Protein AF-A0A9C9GLG2-F1 (afdb_monomer_lite)

pLDDT: mean 75.01, std 13.33, range [50.5, 94.31]

Structure (mmCIF, N/CA/C/O backbone):
data_AF-A0A9C9GLG2-F1
#
_entry.id   AF-A0A9C9GLG2-F1
#
loop_
_atom_site.group_PDB
_atom_site.id
_atom_site.type_symbol
_atom_site.label_atom_id
_atom_site.label_alt_id
_atom_site.label_comp_id
_atom_site.label_asym_id
_atom_site.label_entity_id
_atom_site.label_seq_id
_atom_site.pdbx_PDB_ins_code
_atom_site.Cartn_x
_atom_site.Cartn_y
_atom_site.Cartn_z
_atom_site.occupancy
_atom_site.B_iso_or_equiv
_atom_site.auth_seq_id
_atom_site.auth_comp_id
_atom_site.auth_asym_id
_atom_site.auth_atom_id
_atom_site.pdbx_PDB_model_num
ATOM 1 N N . MET A 1 1 ? 9.182 4.010 22.072 1.00 54.50 1 MET A N 1
ATOM 2 C CA . MET A 1 1 ? 8.214 4.607 21.124 1.00 54.50 1 MET A CA 1
ATOM 3 C C . MET A 1 1 ? 8.854 5.642 20.187 1.00 54.50 1 MET A C 1
ATOM 5 O O . MET A 1 1 ? 8.564 5.597 19.006 1.00 54.50 1 MET A O 1
ATOM 9 N N . ILE A 1 2 ? 9.783 6.490 20.656 1.00 59.72 2 ILE A N 1
ATOM 10 C CA . ILE A 1 2 ? 10.421 7.573 19.864 1.00 59.72 2 ILE A CA 1
ATOM 11 C C . ILE A 1 2 ? 11.348 7.083 18.726 1.00 59.72 2 ILE A C 1
ATOM 13 O O . ILE A 1 2 ? 11.432 7.718 17.680 1.00 59.72 2 ILE A O 1
ATOM 17 N N . LYS A 1 3 ? 12.017 5.929 18.883 1.00 64.25 3 LYS A N 1
ATOM 18 C CA . LYS A 1 3 ? 12.977 5.418 17.881 1.00 64.25 3 LYS A CA 1
ATOM 19 C C . LYS A 1 3 ? 12.334 5.060 16.532 1.00 64.25 3 LYS A C 1
ATOM 21 O O . LYS A 1 3 ? 12.965 5.240 15.498 1.00 64.25 3 LYS A O 1
ATOM 26 N N . ASN A 1 4 ? 11.077 4.614 16.526 1.00 53.94 4 ASN A N 1
ATOM 27 C CA . ASN A 1 4 ? 10.396 4.219 15.290 1.00 53.94 4 ASN A CA 1
ATOM 28 C C . ASN A 1 4 ? 9.935 5.439 14.484 1.00 53.94 4 ASN A C 1
ATOM 30 O O . ASN A 1 4 ? 9.955 5.398 13.261 1.00 53.94 4 ASN A O 1
ATOM 34 N N . THR A 1 5 ? 9.582 6.538 15.154 1.00 69.69 5 THR A N 1
ATOM 35 C CA . THR A 1 5 ? 9.159 7.782 14.499 1.00 69.69 5 THR A CA 1
ATOM 36 C C . THR A 1 5 ? 10.308 8.437 13.736 1.00 69.69 5 THR A C 1
ATOM 38 O O . THR A 1 5 ? 10.112 8.937 12.633 1.00 69.69 5 THR A O 1
ATOM 41 N N . LEU A 1 6 ? 11.522 8.381 14.292 1.00 75.44 6 LEU A N 1
ATOM 42 C CA . LEU A 1 6 ? 12.719 8.953 13.673 1.00 75.44 6 LEU A CA 1
ATOM 43 C C . LEU A 1 6 ? 13.100 8.237 12.369 1.00 75.44 6 LEU A C 1
ATOM 45 O O . LEU A 1 6 ? 13.449 8.888 11.388 1.00 75.44 6 LEU A O 1
ATOM 49 N N . ILE A 1 7 ? 12.969 6.908 12.339 1.00 80.25 7 ILE A N 1
ATOM 50 C CA . ILE A 1 7 ? 13.242 6.101 11.142 1.00 80.25 7 ILE A CA 1
ATOM 51 C C . ILE A 1 7 ? 12.226 6.423 10.041 1.00 80.25 7 ILE A C 1
ATOM 53 O O . ILE A 1 7 ? 12.614 6.631 8.894 1.00 80.25 7 ILE A O 1
ATOM 57 N N . THR A 1 8 ? 10.940 6.542 10.382 1.00 72.56 8 THR A N 1
ATOM 58 C CA . THR A 1 8 ? 9.896 6.883 9.404 1.00 72.56 8 THR A CA 1
ATOM 59 C C . THR A 1 8 ? 10.119 8.263 8.780 1.00 72.56 8 THR A C 1
ATOM 61 O O . THR A 1 8 ? 9.983 8.414 7.568 1.00 72.56 8 THR A O 1
ATOM 64 N N . ILE A 1 9 ? 10.512 9.260 9.580 1.00 80.38 9 ILE A N 1
ATOM 65 C CA . ILE A 1 9 ? 10.804 10.615 9.084 1.00 80.38 9 ILE A CA 1
ATOM 66 C C . ILE A 1 9 ? 12.039 10.607 8.174 1.00 80.38 9 ILE A C 1
ATOM 68 O O . ILE A 1 9 ? 12.016 11.235 7.117 1.00 80.38 9 ILE A O 1
ATOM 72 N N . ALA A 1 10 ? 13.087 9.861 8.536 1.00 83.62 10 ALA A N 1
ATOM 73 C CA . ALA A 1 10 ? 14.294 9.746 7.719 1.00 83.62 10 ALA A CA 1
ATOM 74 C C . ALA A 1 10 ? 14.011 9.100 6.352 1.00 83.62 10 ALA A C 1
ATOM 76 O O . ALA A 1 10 ? 14.486 9.590 5.328 1.00 83.62 10 ALA A O 1
ATOM 77 N N . VAL A 1 11 ? 13.185 8.048 6.316 1.00 83.50 11 VAL A N 1
ATOM 78 C CA . VAL A 1 11 ? 12.773 7.395 5.062 1.00 83.50 11 VAL A CA 1
ATOM 79 C C . VAL A 1 11 ? 11.916 8.332 4.208 1.00 83.50 11 VAL A C 1
ATOM 81 O O . VAL A 1 11 ? 12.136 8.426 3.001 1.00 83.50 11 VAL A O 1
ATOM 84 N N . ALA A 1 12 ? 10.990 9.077 4.820 1.00 81.75 12 ALA A N 1
ATOM 85 C CA . ALA A 1 12 ? 10.178 10.060 4.105 1.00 81.75 12 ALA A CA 1
ATOM 86 C C . ALA A 1 12 ? 11.041 11.167 3.474 1.00 81.75 12 ALA A C 1
ATOM 88 O O . ALA A 1 12 ? 10.848 11.494 2.305 1.00 81.75 12 ALA A O 1
ATOM 89 N N . PHE A 1 13 ? 12.034 11.691 4.203 1.00 87.88 13 PHE A N 1
ATOM 90 C CA . PHE A 1 13 ? 12.973 12.690 3.679 1.00 87.88 13 PHE A CA 1
ATOM 91 C C . PHE A 1 13 ? 13.851 12.144 2.548 1.00 87.88 13 PHE A C 1
ATOM 93 O O . PHE A 1 13 ? 14.055 12.838 1.552 1.00 87.88 13 PHE A O 1
ATOM 100 N N . ALA A 1 14 ? 14.335 10.904 2.666 1.00 84.31 14 ALA A N 1
ATOM 101 C CA . ALA A 1 14 ? 15.125 10.264 1.615 1.00 84.31 14 ALA A CA 1
ATOM 102 C C . ALA A 1 14 ? 14.316 10.097 0.318 1.00 84.31 14 ALA A C 1
ATOM 104 O O . ALA A 1 14 ? 14.819 10.393 -0.766 1.00 84.31 14 ALA A O 1
ATOM 105 N N . LEU A 1 15 ? 13.043 9.700 0.425 1.00 79.12 15 LEU A N 1
ATOM 106 C CA . LEU A 1 15 ? 12.142 9.588 -0.724 1.00 79.12 15 LEU A CA 1
ATOM 107 C C . LEU A 1 15 ? 11.835 10.954 -1.352 1.00 79.12 15 LEU A C 1
ATOM 109 O O . LEU A 1 15 ? 11.834 11.073 -2.576 1.00 79.12 15 LEU A O 1
ATOM 113 N N . LEU A 1 16 ? 11.639 11.994 -0.537 1.00 77.94 16 LEU A N 1
ATOM 114 C CA . LEU A 1 16 ? 11.381 13.355 -1.019 1.00 77.94 16 LEU A CA 1
ATOM 115 C C . LEU A 1 16 ? 12.594 13.941 -1.759 1.00 77.94 16 LEU A C 1
ATOM 117 O O . LEU A 1 16 ? 12.447 14.535 -2.828 1.00 77.94 16 LEU A O 1
ATOM 121 N N . ALA A 1 17 ? 13.799 13.721 -1.227 1.00 78.19 17 ALA A N 1
ATOM 122 C CA . ALA A 1 17 ? 15.045 14.134 -1.868 1.00 78.19 17 ALA A CA 1
ATOM 123 C C . ALA A 1 17 ? 15.271 13.395 -3.197 1.00 78.19 17 ALA A C 1
ATOM 125 O O . ALA A 1 17 ? 15.658 14.014 -4.190 1.00 78.19 17 ALA A O 1
ATOM 126 N N . PHE A 1 18 ? 14.968 12.095 -3.241 1.00 78.50 18 PHE A N 1
ATOM 127 C CA . PHE A 1 18 ? 15.064 11.299 -4.462 1.00 78.50 18 PHE A CA 1
ATOM 128 C C . PHE A 1 18 ? 14.079 11.781 -5.542 1.00 78.50 18 PHE A C 1
ATOM 130 O O . PHE A 1 18 ? 14.457 11.934 -6.704 1.00 78.50 18 PHE A O 1
ATOM 137 N N . PHE A 1 19 ? 12.841 12.115 -5.159 1.00 72.31 19 PHE A N 1
ATOM 138 C CA . PHE A 1 19 ? 11.825 12.632 -6.085 1.00 72.31 19 PHE A CA 1
ATOM 139 C C . PHE A 1 19 ? 12.194 14.013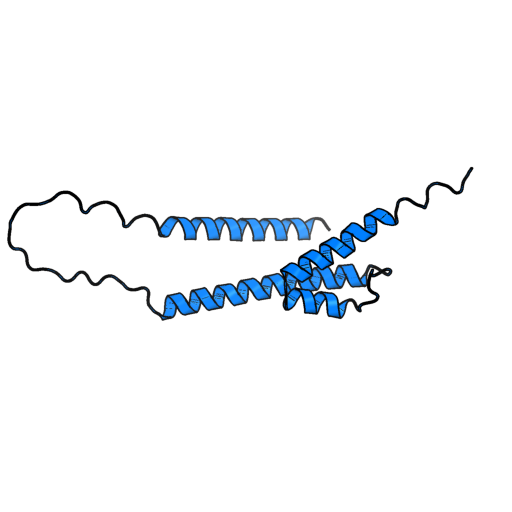 -6.659 1.00 72.31 19 PHE A C 1
ATOM 141 O O . PHE A 1 19 ? 11.961 14.286 -7.838 1.00 72.31 19 PHE A O 1
ATOM 148 N N . SER A 1 20 ? 12.838 14.866 -5.853 1.00 70.75 20 SER A N 1
ATOM 149 C CA . SER A 1 20 ? 13.322 16.187 -6.284 1.00 70.75 20 SER A CA 1
ATOM 150 C C . SER A 1 20 ? 14.402 16.099 -7.376 1.00 70.75 20 SER A C 1
ATOM 152 O O . SER A 1 20 ? 14.375 16.858 -8.350 1.00 70.75 20 SER A O 1
ATOM 154 N N . GLN A 1 21 ? 15.310 15.119 -7.283 1.00 73.50 21 GLN A N 1
ATOM 155 C CA . GLN A 1 21 ? 16.335 14.906 -8.315 1.00 73.50 21 GLN A CA 1
ATOM 156 C C . GLN A 1 21 ? 15.766 14.363 -9.631 1.00 73.50 21 GLN A C 1
ATOM 158 O O . GLN A 1 21 ? 16.339 14.603 -10.694 1.00 73.50 21 GLN A O 1
ATOM 163 N N . PHE A 1 22 ? 14.640 13.649 -9.583 1.00 65.31 22 PHE A N 1
ATOM 164 C CA . PHE A 1 22 ? 14.005 13.117 -10.788 1.00 65.31 22 PHE A CA 1
ATOM 165 C C . PHE A 1 22 ? 13.237 14.198 -11.567 1.00 65.31 22 PHE A C 1
ATOM 167 O O . PHE A 1 22 ? 13.274 14.219 -12.795 1.00 65.31 22 PHE A O 1
ATOM 174 N N . SER A 1 23 ? 12.602 15.146 -10.866 1.00 57.34 23 SER A N 1
ATOM 175 C CA . SER A 1 23 ? 11.796 16.210 -11.492 1.00 57.34 23 SER A CA 1
ATOM 176 C C . SER A 1 23 ? 12.634 17.228 -12.284 1.00 57.34 23 SER A C 1
ATOM 178 O O . SER A 1 23 ? 12.189 17.775 -13.291 1.00 57.34 23 SER A O 1
ATOM 180 N N . THR A 1 24 ? 13.887 17.455 -11.880 1.00 54.88 24 THR A N 1
ATOM 181 C CA . THR A 1 24 ? 14.765 18.460 -12.504 1.00 54.88 24 THR A CA 1
ATOM 182 C C . THR A 1 24 ? 15.416 18.009 -13.813 1.00 54.88 24 THR A C 1
ATOM 184 O O . THR A 1 24 ? 15.932 18.850 -14.544 1.00 54.88 24 THR A O 1
ATOM 187 N N . ARG A 1 25 ? 15.362 16.719 -14.177 1.00 55.38 25 ARG A N 1
ATOM 188 C CA . ARG A 1 25 ? 16.000 16.228 -15.415 1.00 55.38 25 ARG A CA 1
ATOM 189 C C . ARG A 1 25 ? 15.182 16.415 -16.699 1.00 55.38 25 ARG A C 1
ATOM 191 O O . ARG A 1 25 ? 15.732 16.194 -17.770 1.00 55.38 25 ARG A O 1
ATOM 198 N N . ASN A 1 26 ? 13.927 16.869 -16.630 1.00 52.81 26 ASN A N 1
ATOM 199 C CA . ASN A 1 26 ? 13.045 16.918 -17.809 1.00 52.81 26 ASN A CA 1
ATOM 200 C C . ASN A 1 26 ? 12.841 18.312 -18.437 1.00 52.81 26 ASN A C 1
ATOM 202 O O . ASN A 1 26 ? 12.080 18.426 -19.393 1.00 52.81 26 ASN A O 1
ATOM 206 N N . VAL A 1 27 ? 13.503 19.375 -17.957 1.00 54.09 27 VAL A N 1
ATOM 207 C CA . VAL A 1 27 ? 13.222 20.764 -18.398 1.00 54.09 27 VAL A CA 1
ATOM 208 C C . VAL A 1 27 ? 14.454 21.447 -19.009 1.00 54.09 27 VAL A C 1
ATOM 210 O O . VAL A 1 27 ? 14.800 22.560 -18.632 1.00 54.09 27 VAL A O 1
ATOM 213 N N . SER A 1 28 ? 15.146 20.792 -19.949 1.00 52.88 28 SER A N 1
ATOM 214 C CA . SER A 1 28 ? 16.308 21.413 -20.618 1.00 52.88 28 SER A CA 1
ATOM 215 C C . SER A 1 28 ? 16.360 21.317 -22.147 1.00 52.88 28 SER A C 1
ATOM 217 O O . SER A 1 28 ? 17.344 21.767 -22.723 1.00 52.88 28 SER A O 1
ATOM 219 N N . SER A 1 29 ? 15.324 20.826 -22.838 1.00 56.31 29 SER A N 1
ATOM 220 C CA . SER A 1 29 ? 15.392 20.607 -24.302 1.00 56.31 29 SER A CA 1
ATOM 221 C C . SER A 1 29 ? 14.426 21.443 -25.149 1.00 56.31 29 SER A C 1
ATOM 223 O O . SER A 1 29 ? 14.048 21.019 -26.237 1.00 56.31 29 SER A O 1
ATOM 225 N N . THR A 1 30 ? 14.044 22.645 -24.707 1.00 55.00 30 THR A N 1
ATOM 226 C CA . THR A 1 30 ? 13.127 23.507 -25.485 1.00 55.00 30 THR A CA 1
ATOM 227 C C . THR A 1 30 ? 13.503 24.987 -25.443 1.00 55.00 30 THR A C 1
ATOM 229 O O . THR A 1 30 ? 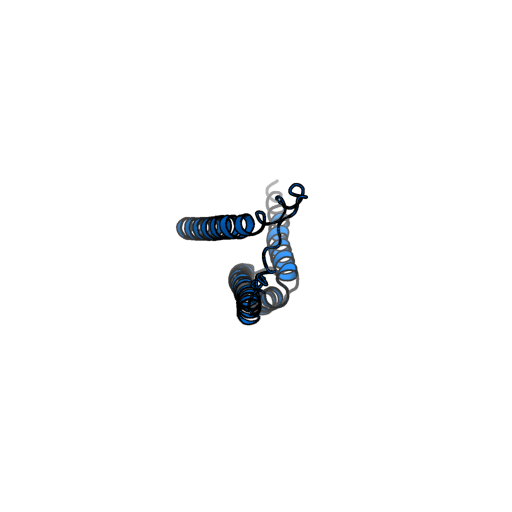12.691 25.838 -25.110 1.00 55.00 30 THR A O 1
ATOM 232 N N . ASN A 1 31 ? 14.750 25.322 -25.772 1.00 54.44 31 ASN A N 1
ATOM 233 C CA . ASN A 1 31 ? 15.095 26.680 -26.205 1.00 54.44 31 ASN A CA 1
ATOM 234 C C . ASN A 1 31 ? 16.478 26.668 -26.849 1.00 54.44 31 ASN A C 1
ATOM 236 O O . ASN A 1 31 ? 17.455 26.694 -26.118 1.00 54.44 31 ASN A O 1
ATOM 240 N N . ASN A 1 32 ? 16.552 26.533 -28.180 1.00 57.00 32 ASN A N 1
ATOM 241 C CA . ASN A 1 32 ? 17.653 27.016 -29.041 1.00 57.00 32 ASN A CA 1
ATOM 242 C C . ASN A 1 32 ? 17.398 26.670 -30.528 1.00 57.00 32 ASN A C 1
ATOM 244 O O . ASN A 1 32 ? 18.268 26.141 -31.211 1.00 57.00 32 ASN A O 1
ATOM 248 N N . GLN A 1 33 ? 16.200 26.949 -31.057 1.00 55.19 33 GLN A N 1
ATOM 249 C CA . GLN A 1 33 ? 15.922 26.788 -32.498 1.00 55.19 33 GLN A CA 1
ATOM 250 C C . GLN A 1 33 ? 15.195 27.989 -33.121 1.00 55.19 33 GLN A C 1
ATOM 252 O O . GLN A 1 33 ? 14.366 27.841 -34.010 1.00 55.19 33 GLN A O 1
ATOM 257 N N . ILE A 1 34 ? 15.531 29.207 -32.690 1.00 59.12 34 ILE A N 1
ATOM 258 C CA . ILE A 1 34 ? 15.156 30.423 -33.427 1.00 59.12 34 ILE A CA 1
ATOM 259 C C . ILE A 1 34 ? 16.365 31.353 -33.474 1.00 59.12 34 ILE A C 1
ATOM 261 O O . ILE A 1 34 ? 16.474 32.289 -32.691 1.00 59.12 34 ILE A O 1
ATOM 265 N N . SER A 1 35 ? 17.314 31.026 -34.349 1.00 56.72 35 SER A N 1
ATOM 266 C CA . SER A 1 35 ? 18.180 31.963 -35.083 1.00 56.72 35 SER A CA 1
ATOM 267 C C . SER A 1 35 ? 19.350 31.175 -35.650 1.00 56.72 35 SER A C 1
ATOM 269 O O . SER A 1 35 ? 20.333 31.008 -34.945 1.00 56.72 35 SER A O 1
ATOM 271 N N . GLN A 1 36 ? 19.228 30.675 -36.881 1.00 50.50 36 GLN A N 1
ATOM 272 C CA . GLN A 1 36 ? 20.286 30.671 -37.904 1.00 50.50 36 GLN A CA 1
ATOM 273 C C . GLN A 1 36 ? 19.641 30.279 -39.241 1.00 50.50 36 GLN A C 1
ATOM 275 O O . GLN A 1 36 ? 19.702 29.143 -39.699 1.00 50.50 36 GLN A O 1
ATOM 280 N N . GLU A 1 37 ? 18.988 31.259 -39.857 1.00 64.62 37 GLU A N 1
ATOM 281 C CA . GLU A 1 37 ? 18.828 31.308 -41.305 1.00 64.62 37 GLU A CA 1
ATOM 282 C C . GLU A 1 37 ? 20.120 31.915 -41.866 1.00 64.62 37 GLU A C 1
ATOM 284 O O . GLU A 1 37 ? 20.334 33.120 -41.753 1.00 64.62 37 GLU A O 1
ATOM 289 N N . ASN A 1 38 ? 21.034 31.077 -42.368 1.00 58.84 38 ASN A N 1
ATOM 290 C CA . ASN A 1 38 ? 21.676 31.314 -43.665 1.00 58.84 38 ASN A CA 1
ATOM 291 C C . ASN A 1 38 ? 22.596 30.163 -44.098 1.00 58.84 38 ASN A C 1
ATOM 293 O O . ASN A 1 38 ? 23.627 29.885 -43.494 1.00 58.84 38 ASN A O 1
ATOM 297 N N . THR A 1 39 ? 22.168 29.530 -45.193 1.00 65.31 39 THR A N 1
ATOM 298 C CA . THR A 1 39 ? 22.954 28.964 -46.298 1.00 65.31 39 THR A CA 1
ATOM 299 C C . THR A 1 39 ? 24.375 28.486 -45.991 1.00 65.31 39 THR A C 1
ATOM 301 O O . THR A 1 39 ? 25.322 29.263 -46.049 1.00 65.31 39 THR A O 1
ATOM 304 N N . ASN A 1 40 ? 24.537 27.173 -45.817 1.00 58.12 40 ASN A N 1
ATOM 305 C CA . ASN A 1 40 ? 25.443 26.385 -46.657 1.00 58.12 40 ASN A CA 1
ATOM 306 C C . ASN A 1 40 ? 25.133 24.893 -46.512 1.00 58.12 40 ASN A C 1
ATOM 308 O O . ASN A 1 40 ? 24.952 24.375 -45.412 1.00 58.12 40 ASN A O 1
ATOM 312 N N . ALA A 1 41 ? 25.031 24.225 -47.661 1.00 62.09 41 ALA A N 1
ATOM 313 C CA . ALA A 1 41 ? 24.642 22.834 -47.814 1.00 62.09 41 ALA A CA 1
ATOM 314 C C . ALA A 1 41 ? 25.519 21.904 -46.962 1.00 62.09 41 ALA A C 1
ATOM 316 O O . ALA A 1 41 ? 26.644 21.579 -47.327 1.00 62.09 41 ALA A O 1
ATOM 317 N N . THR A 1 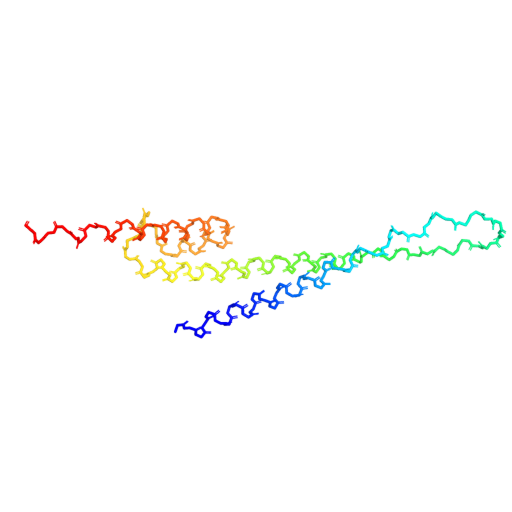42 ? 24.980 21.464 -45.829 1.00 58.91 42 THR A N 1
ATOM 318 C CA . THR A 1 42 ? 25.516 20.352 -45.047 1.00 58.91 42 THR A CA 1
ATOM 319 C C . THR A 1 42 ? 24.401 19.331 -44.916 1.00 58.91 42 THR A C 1
ATOM 321 O O . THR A 1 42 ? 23.293 19.666 -44.497 1.00 58.91 42 THR A O 1
ATOM 324 N N . SER A 1 43 ? 24.686 18.111 -45.372 1.00 63.75 43 SER A N 1
ATOM 325 C CA . SER A 1 43 ? 23.762 16.980 -45.400 1.00 63.75 43 SER A CA 1
ATOM 326 C C . SER A 1 43 ? 22.988 16.835 -44.088 1.00 63.75 43 SER A C 1
ATOM 328 O O . SER A 1 43 ? 23.597 16.943 -43.022 1.00 63.75 43 SER A O 1
ATOM 330 N N . PRO A 1 44 ? 21.680 16.528 -44.145 1.00 64.62 44 PRO A N 1
ATOM 331 C CA . PRO A 1 44 ? 20.877 16.293 -42.958 1.00 64.62 44 PRO A CA 1
ATOM 332 C C . PRO A 1 44 ? 21.376 15.018 -42.273 1.00 64.62 44 PRO A C 1
ATOM 334 O O . PRO A 1 44 ? 21.011 13.904 -42.646 1.00 64.62 44 PRO A O 1
ATOM 337 N N . SER A 1 45 ? 22.241 15.169 -41.272 1.00 66.56 45 SER A N 1
ATOM 338 C CA . SER A 1 45 ? 22.504 14.105 -40.314 1.00 66.56 45 SER A CA 1
ATOM 339 C C . SER A 1 45 ? 21.208 13.894 -39.545 1.00 66.56 45 SER A C 1
ATOM 341 O O . SER A 1 45 ? 20.816 14.734 -38.737 1.00 66.56 45 SER A O 1
ATOM 343 N N . THR A 1 46 ? 20.511 12.805 -39.855 1.00 65.69 46 THR A N 1
ATOM 344 C CA . THR A 1 46 ? 19.327 12.344 -39.134 1.00 65.69 46 THR A CA 1
ATOM 345 C C . THR A 1 46 ? 19.713 12.080 -37.684 1.00 65.69 46 THR A C 1
ATOM 347 O O . THR A 1 46 ? 20.183 10.995 -37.339 1.00 65.69 46 THR A O 1
ATOM 350 N N . GLU A 1 47 ? 19.564 13.104 -36.853 1.00 71.19 47 GLU A N 1
ATOM 351 C CA . GLU A 1 47 ? 19.671 13.028 -35.407 1.00 71.19 47 GLU A CA 1
ATOM 352 C C . GLU A 1 47 ? 18.559 12.090 -34.933 1.00 71.19 47 GLU A C 1
ATOM 354 O O . GLU A 1 47 ? 17.371 12.420 -34.953 1.00 71.19 47 GLU A O 1
ATOM 359 N N . LYS A 1 48 ? 18.939 10.847 -34.620 1.00 69.50 48 LYS A N 1
ATOM 360 C CA . LYS A 1 48 ? 18.032 9.872 -34.024 1.00 69.50 48 LYS A CA 1
ATOM 361 C C . LYS A 1 48 ? 17.641 10.417 -32.660 1.00 69.50 48 LYS A C 1
ATOM 363 O O . LYS A 1 48 ? 18.412 10.343 -31.715 1.00 69.50 48 LYS A O 1
ATOM 368 N N . LYS A 1 49 ? 16.442 10.983 -32.585 1.00 71.69 49 LYS A N 1
ATOM 369 C CA . LYS A 1 49 ? 15.793 11.318 -31.326 1.00 71.69 49 LYS A CA 1
ATOM 370 C C . LYS A 1 49 ? 15.673 10.015 -30.537 1.00 71.69 49 LYS A C 1
ATOM 372 O O . LYS A 1 49 ? 15.004 9.087 -30.994 1.00 71.69 49 LYS A O 1
ATOM 377 N N . ASP A 1 50 ? 16.384 9.929 -29.419 1.00 78.44 50 ASP A N 1
ATOM 378 C CA . ASP A 1 50 ? 16.399 8.755 -28.552 1.00 78.44 50 ASP A CA 1
ATOM 379 C C . ASP A 1 50 ? 15.022 8.603 -27.895 1.00 78.44 50 ASP A C 1
ATOM 381 O O . ASP A 1 50 ? 14.755 9.104 -26.802 1.00 78.44 50 ASP A O 1
ATOM 385 N N . GLU A 1 51 ? 14.107 7.956 -28.616 1.00 80.81 51 GLU A N 1
ATOM 386 C CA . GLU A 1 51 ? 12.815 7.525 -28.098 1.00 80.81 51 GLU A CA 1
ATOM 387 C C . GLU A 1 51 ? 13.068 6.703 -26.824 1.00 80.81 51 GLU A C 1
ATOM 389 O O . GLU A 1 51 ? 13.870 5.757 -26.852 1.00 80.81 51 GLU A O 1
ATOM 394 N N . PRO A 1 52 ? 12.430 7.045 -25.690 1.00 77.00 52 PRO A N 1
ATOM 395 C CA . PRO A 1 52 ? 12.609 6.291 -24.464 1.00 77.00 52 PRO A CA 1
ATOM 396 C C . PRO A 1 52 ? 12.248 4.836 -24.743 1.00 77.00 52 PRO A C 1
ATOM 398 O O . PRO A 1 52 ? 11.133 4.527 -25.164 1.00 77.00 52 PRO A O 1
ATOM 401 N N . SER A 1 53 ? 13.214 3.940 -24.529 1.00 84.06 53 SER A N 1
ATOM 402 C CA . SER A 1 53 ? 13.007 2.523 -24.803 1.00 84.06 53 SER A CA 1
ATOM 403 C C . SER A 1 53 ? 11.745 2.042 -24.079 1.00 84.06 53 SER A C 1
ATOM 405 O O . SER A 1 53 ? 11.529 2.382 -22.912 1.00 84.06 53 SER A O 1
ATOM 407 N N . LEU A 1 54 ? 10.904 1.249 -24.752 1.00 89.62 54 LEU A N 1
ATOM 408 C CA . LEU A 1 54 ? 9.668 0.699 -24.172 1.00 89.62 54 LEU A CA 1
ATOM 409 C C . LEU A 1 54 ? 9.920 0.012 -22.815 1.00 89.62 54 LEU A C 1
ATOM 411 O O . LEU A 1 54 ? 9.073 0.035 -21.924 1.00 89.62 54 LEU A O 1
ATOM 415 N N . ILE A 1 55 ? 11.128 -0.531 -22.637 1.00 89.88 55 ILE A N 1
ATOM 416 C CA . ILE A 1 55 ? 11.621 -1.145 -21.403 1.00 89.88 55 ILE A CA 1
ATOM 417 C C . ILE A 1 55 ? 11.638 -0.134 -20.245 1.00 89.88 55 ILE A C 1
ATOM 419 O O . ILE A 1 55 ? 11.174 -0.450 -19.150 1.00 89.88 55 ILE A O 1
ATOM 423 N N . THR A 1 56 ? 12.117 1.091 -20.479 1.00 88.50 56 THR A N 1
ATOM 424 C CA . THR A 1 56 ? 12.190 2.146 -19.457 1.00 88.50 56 THR A CA 1
ATOM 425 C C . THR A 1 56 ? 10.802 2.513 -18.935 1.00 88.50 56 THR A C 1
ATOM 427 O O . THR A 1 56 ? 10.611 2.620 -17.724 1.00 88.50 56 THR A O 1
ATOM 430 N N . SER A 1 57 ? 9.819 2.661 -19.831 1.00 88.81 57 SER A N 1
ATOM 431 C CA . SER A 1 57 ? 8.433 2.966 -19.449 1.00 88.81 57 SER A CA 1
ATOM 432 C C . SER A 1 57 ? 7.821 1.844 -18.604 1.00 88.81 57 SER A C 1
ATOM 434 O O . SER A 1 57 ? 7.193 2.105 -17.574 1.00 88.81 57 SER A O 1
ATOM 436 N N . LEU A 1 58 ? 8.081 0.588 -18.981 1.00 92.38 58 LEU A N 1
ATOM 437 C CA . LEU A 1 58 ? 7.572 -0.577 -18.264 1.00 92.38 58 LEU A CA 1
ATOM 438 C C . LEU A 1 58 ? 8.137 -0.647 -16.838 1.00 92.38 58 LEU A C 1
ATOM 440 O O . LEU A 1 58 ? 7.375 -0.783 -15.884 1.00 92.38 58 LEU A O 1
ATOM 444 N N . ILE A 1 59 ? 9.453 -0.478 -16.677 1.00 93.12 59 ILE A N 1
ATOM 445 C CA . ILE A 1 59 ? 10.110 -0.493 -15.359 1.00 93.12 59 ILE A CA 1
ATOM 446 C C . ILE A 1 59 ? 9.526 0.590 -14.448 1.00 93.12 59 ILE A C 1
ATOM 448 O O . ILE A 1 59 ? 9.214 0.316 -13.289 1.00 93.12 59 ILE A O 1
ATOM 452 N N . ILE A 1 60 ? 9.334 1.803 -14.974 1.00 92.12 60 ILE A N 1
ATOM 453 C CA . ILE A 1 60 ? 8.772 2.919 -14.206 1.00 92.12 60 ILE A CA 1
ATOM 454 C C . ILE A 1 60 ? 7.332 2.640 -13.771 1.00 92.12 60 ILE A C 1
ATOM 456 O O . ILE A 1 60 ? 6.972 2.921 -12.627 1.00 92.12 60 ILE A O 1
ATOM 460 N N . SER A 1 61 ? 6.530 2.033 -14.648 1.00 89.88 61 SER A N 1
ATOM 461 C CA . SER A 1 61 ? 5.148 1.673 -14.335 1.00 89.88 61 SER A CA 1
ATOM 462 C C . SER A 1 61 ? 5.089 0.624 -13.219 1.00 89.88 61 SER A C 1
ATOM 464 O O . SER A 1 61 ? 4.406 0.822 -12.213 1.00 89.88 61 SER A O 1
ATOM 466 N N . TRP A 1 62 ? 5.881 -0.446 -13.322 1.00 94.31 62 TRP A N 1
ATOM 467 C CA . TRP A 1 62 ? 5.947 -1.491 -12.294 1.00 94.31 62 TRP A CA 1
ATOM 468 C C . TRP A 1 62 ? 6.473 -0.975 -10.955 1.00 94.31 62 TRP A C 1
ATOM 470 O O . TRP A 1 62 ? 5.931 -1.322 -9.902 1.00 94.31 62 TRP A O 1
ATOM 480 N N . TRP A 1 63 ? 7.489 -0.111 -10.981 1.00 93.44 63 TRP A N 1
ATOM 481 C CA . TRP A 1 63 ? 8.031 0.505 -9.772 1.00 93.44 63 TRP A CA 1
ATOM 482 C C . TRP A 1 63 ? 6.974 1.313 -9.010 1.00 93.44 63 TRP A C 1
ATOM 484 O O . TRP A 1 63 ? 6.915 1.259 -7.776 1.00 93.44 63 TRP A O 1
ATOM 494 N N . TRP A 1 64 ? 6.106 2.020 -9.740 1.00 91.69 64 TRP A N 1
ATOM 495 C CA . TRP A 1 64 ? 4.992 2.760 -9.154 1.00 91.69 64 TRP A CA 1
ATOM 496 C C . TRP A 1 64 ? 4.005 1.837 -8.434 1.00 91.69 64 TRP A C 1
ATOM 498 O O . TRP A 1 64 ? 3.674 2.087 -7.275 1.00 91.69 64 TRP A O 1
ATOM 508 N N . TYR A 1 65 ? 3.596 0.730 -9.064 1.00 89.75 65 TYR A N 1
ATOM 509 C CA . TYR A 1 65 ? 2.695 -0.246 -8.440 1.00 89.75 65 TYR A CA 1
ATOM 510 C C . TYR A 1 65 ? 3.302 -0.886 -7.189 1.00 89.75 65 TYR A C 1
ATOM 512 O O . TYR A 1 65 ? 2.632 -0.973 -6.160 1.00 89.75 65 TYR A O 1
ATOM 520 N N . ILE A 1 66 ? 4.574 -1.288 -7.241 1.00 92.19 66 ILE A N 1
ATOM 521 C CA . ILE A 1 66 ? 5.267 -1.885 -6.089 1.00 92.19 66 ILE A CA 1
ATOM 522 C C . ILE A 1 66 ? 5.330 -0.887 -4.929 1.00 92.19 66 ILE A C 1
ATOM 524 O O . ILE A 1 66 ? 5.020 -1.239 -3.790 1.00 92.19 66 ILE A O 1
ATOM 528 N N . SER A 1 67 ? 5.679 0.368 -5.221 1.00 91.56 67 SER A N 1
ATOM 529 C CA . SER A 1 67 ? 5.742 1.431 -4.214 1.00 91.56 67 SER A CA 1
ATOM 530 C C . SER A 1 67 ? 4.366 1.699 -3.599 1.00 91.56 67 SER A C 1
ATOM 532 O O . SER A 1 67 ? 4.240 1.785 -2.377 1.00 91.56 67 SER A O 1
ATOM 534 N N . TYR A 1 68 ? 3.327 1.765 -4.434 1.00 89.06 68 TYR A N 1
ATOM 535 C CA . TYR A 1 68 ? 1.946 1.992 -4.017 1.00 89.06 68 TYR A CA 1
ATOM 536 C C . TYR A 1 68 ? 1.425 0.882 -3.091 1.00 89.06 68 TYR A C 1
ATOM 538 O O . TYR A 1 68 ? 0.999 1.163 -1.968 1.00 89.06 68 TYR A O 1
ATOM 546 N N . TYR A 1 69 ? 1.524 -0.385 -3.505 1.00 87.44 69 TYR A N 1
ATOM 547 C CA . TYR A 1 69 ? 1.055 -1.523 -2.702 1.00 87.44 69 TYR A CA 1
ATOM 548 C C . TYR A 1 69 ? 1.923 -1.789 -1.470 1.00 87.44 69 TYR A C 1
ATOM 550 O O . TYR A 1 69 ? 1.407 -2.212 -0.429 1.00 87.44 69 TYR A O 1
ATOM 558 N N . GLY A 1 70 ? 3.228 -1.514 -1.553 1.00 92.44 70 GLY A N 1
ATOM 559 C CA . GLY A 1 70 ? 4.127 -1.578 -0.405 1.00 92.44 70 GLY A CA 1
ATOM 560 C C . GLY A 1 70 ? 3.710 -0.583 0.676 1.00 92.44 70 GLY A C 1
ATOM 561 O O . GLY A 1 70 ? 3.558 -0.956 1.842 1.00 92.44 70 GLY A O 1
ATOM 562 N N . PHE A 1 71 ? 3.434 0.662 0.286 1.00 89.00 71 PHE A N 1
ATOM 563 C CA . PHE A 1 71 ? 2.975 1.695 1.212 1.00 89.00 71 PHE A CA 1
ATOM 564 C C . PHE A 1 71 ? 1.599 1.360 1.801 1.00 89.00 71 PHE A C 1
ATOM 566 O O . PHE A 1 71 ? 1.428 1.391 3.022 1.00 89.00 71 PHE A O 1
ATOM 573 N N . ALA A 1 72 ? 0.647 0.945 0.960 1.00 87.06 72 ALA A N 1
ATOM 574 C CA . ALA A 1 72 ? -0.683 0.523 1.395 1.00 87.06 72 ALA A CA 1
ATOM 575 C C . ALA A 1 72 ? -0.626 -0.639 2.404 1.00 87.06 72 ALA A C 1
ATOM 577 O O . ALA A 1 72 ? -1.326 -0.617 3.417 1.00 87.06 72 ALA A O 1
ATOM 578 N N . SER A 1 73 ? 0.262 -1.616 2.188 1.00 88.94 73 SER A N 1
ATOM 579 C CA . SER A 1 73 ? 0.461 -2.737 3.116 1.00 88.94 73 SER A CA 1
ATOM 580 C C . SER A 1 73 ? 1.013 -2.286 4.466 1.00 88.94 73 SER A C 1
ATOM 582 O O . SER A 1 73 ? 0.508 -2.713 5.507 1.00 88.94 73 SER A O 1
ATOM 584 N N . VAL A 1 74 ? 2.012 -1.396 4.481 1.00 91.00 74 VAL A N 1
ATOM 585 C CA . VAL A 1 74 ? 2.563 -0.855 5.735 1.00 91.00 74 VAL A CA 1
ATOM 586 C C . VAL A 1 74 ? 1.471 -0.129 6.527 1.00 91.00 74 VAL A C 1
ATOM 588 O O . VAL A 1 74 ? 1.302 -0.396 7.719 1.00 91.00 74 VAL A O 1
ATOM 591 N N . PHE A 1 75 ? 0.680 0.722 5.870 1.00 86.62 75 PHE A N 1
ATOM 592 C CA . PHE A 1 75 ? -0.449 1.412 6.505 1.00 86.62 75 PHE A CA 1
ATOM 593 C C . PHE A 1 75 ? -1.527 0.447 6.999 1.00 86.62 75 PHE A C 1
ATOM 595 O O . PHE A 1 75 ? -1.988 0.581 8.134 1.00 86.62 75 PHE A O 1
ATOM 602 N N . GLY A 1 76 ? -1.870 -0.569 6.206 1.00 87.69 76 GLY A N 1
ATOM 603 C CA . GLY A 1 76 ? -2.821 -1.608 6.595 1.00 87.69 76 GLY A CA 1
ATOM 604 C C . GLY A 1 76 ? -2.404 -2.328 7.880 1.00 87.69 76 GLY A C 1
ATOM 605 O O . GLY A 1 76 ? -3.238 -2.555 8.758 1.00 87.69 76 GLY A O 1
ATOM 606 N N . VAL A 1 77 ? -1.108 -2.609 8.056 1.00 89.12 77 VAL A N 1
ATOM 607 C CA . VAL A 1 77 ? -0.575 -3.202 9.296 1.00 89.12 77 VAL A CA 1
ATOM 608 C C . VAL A 1 77 ? -0.708 -2.248 10.487 1.00 89.12 77 VAL A C 1
ATOM 610 O O . VAL A 1 77 ? -1.073 -2.690 11.581 1.00 89.12 77 VAL A O 1
ATOM 613 N N . PHE A 1 78 ? -0.438 -0.952 10.310 1.00 87.56 78 PHE A N 1
ATOM 614 C CA . PHE A 1 78 ? -0.619 0.041 11.377 1.00 87.56 78 PHE A CA 1
ATOM 615 C C . PHE A 1 78 ? -2.084 0.157 11.805 1.00 87.56 78 PHE A C 1
ATOM 617 O O . PHE A 1 78 ? -2.373 0.088 13.002 1.00 87.56 78 PHE A O 1
ATOM 624 N N . ILE A 1 79 ? -3.000 0.253 10.840 1.00 85.12 79 ILE A N 1
ATOM 625 C CA . ILE A 1 79 ? -4.445 0.317 11.091 1.00 85.12 79 ILE A CA 1
ATOM 626 C C . ILE A 1 79 ? -4.923 -0.961 11.775 1.00 85.12 79 ILE A C 1
ATOM 628 O O . ILE A 1 79 ? -5.642 -0.885 12.767 1.00 85.12 79 ILE A O 1
ATOM 632 N N . TYR A 1 80 ? -4.476 -2.133 11.317 1.00 86.81 80 TYR A N 1
ATOM 633 C CA . TYR A 1 80 ? -4.802 -3.410 11.948 1.00 86.81 80 TYR A CA 1
ATOM 634 C C . TYR A 1 80 ? -4.359 -3.458 13.417 1.00 86.81 80 TYR A C 1
ATOM 636 O O . TYR A 1 80 ? -5.130 -3.877 14.285 1.00 86.81 80 TYR A O 1
ATOM 644 N N . ARG A 1 81 ? -3.131 -3.012 13.718 1.00 87.12 81 ARG A N 1
ATOM 645 C CA . ARG A 1 81 ? -2.615 -2.975 15.096 1.00 87.12 81 ARG A CA 1
ATOM 646 C C . ARG A 1 81 ? -3.408 -2.011 15.973 1.00 87.12 81 ARG A C 1
ATOM 648 O O . ARG A 1 81 ? -3.694 -2.362 17.115 1.00 87.12 81 ARG A O 1
ATOM 655 N N . ASP A 1 82 ? -3.773 -0.838 15.462 1.00 85.00 82 ASP A N 1
ATOM 656 C CA . ASP A 1 82 ? -4.558 0.129 16.236 1.00 85.00 82 ASP A CA 1
ATOM 657 C C . ASP A 1 82 ? -6.005 -0.350 16.439 1.00 85.00 82 ASP A C 1
ATOM 659 O O . ASP A 1 82 ? -6.510 -0.339 17.560 1.00 85.00 82 ASP A O 1
ATOM 663 N N . ALA A 1 83 ? -6.640 -0.889 15.394 1.00 84.88 83 ALA A N 1
ATOM 664 C CA . ALA A 1 83 ? -7.976 -1.475 15.465 1.00 84.88 83 ALA A CA 1
ATOM 665 C C . ALA A 1 83 ? -8.044 -2.650 16.453 1.00 84.88 83 ALA A C 1
ATOM 667 O O . ALA A 1 83 ? -9.015 -2.764 17.193 1.00 84.88 83 ALA A O 1
ATOM 668 N N . LYS A 1 84 ? -7.007 -3.497 16.516 1.00 86.19 84 LYS A N 1
ATOM 669 C CA . LYS A 1 84 ? -6.932 -4.608 17.480 1.00 86.19 84 LYS A CA 1
ATOM 670 C C . LYS A 1 84 ? -6.852 -4.133 18.935 1.00 86.19 84 LYS A C 1
ATOM 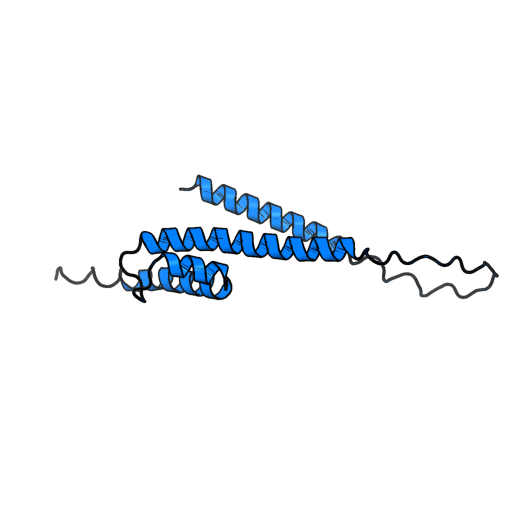672 O O . LYS A 1 84 ? -7.348 -4.822 19.819 1.00 86.19 84 LYS A O 1
ATOM 677 N N . ASN A 1 85 ? -6.229 -2.984 19.186 1.00 86.25 85 ASN A N 1
ATOM 678 C CA . ASN A 1 85 ? -6.100 -2.424 20.533 1.00 86.25 85 ASN A CA 1
ATOM 679 C C . ASN A 1 85 ? -7.347 -1.640 20.977 1.00 86.25 85 ASN A C 1
ATOM 681 O O . ASN A 1 85 ? -7.477 -1.309 22.155 1.00 86.25 85 ASN A O 1
ATOM 685 N N . ASN A 1 86 ? -8.258 -1.326 20.054 1.00 78.06 86 ASN A N 1
ATOM 686 C CA . ASN A 1 86 ? -9.482 -0.595 20.342 1.00 78.06 86 ASN A CA 1
ATOM 687 C C . ASN A 1 86 ? -10.650 -1.578 20.514 1.00 78.06 86 ASN A C 1
ATOM 689 O O . ASN A 1 86 ? -11.171 -2.111 19.542 1.00 78.06 86 ASN A O 1
ATOM 693 N N . ASN A 1 87 ? -11.113 -1.766 21.753 1.00 69.62 87 ASN A N 1
ATOM 694 C CA . ASN A 1 87 ? -12.259 -2.640 22.054 1.00 69.62 87 ASN A CA 1
ATOM 695 C C . ASN A 1 87 ? -13.601 -2.112 21.511 1.00 69.62 87 ASN A C 1
ATOM 697 O O . ASN A 1 87 ? -14.575 -2.854 21.473 1.00 69.62 87 ASN A O 1
ATOM 701 N N . ASN A 1 88 ? -13.662 -0.838 21.109 1.00 69.25 88 ASN A N 1
ATOM 702 C CA . ASN A 1 88 ? -14.878 -0.180 20.640 1.00 69.25 88 ASN A CA 1
ATOM 703 C C . ASN A 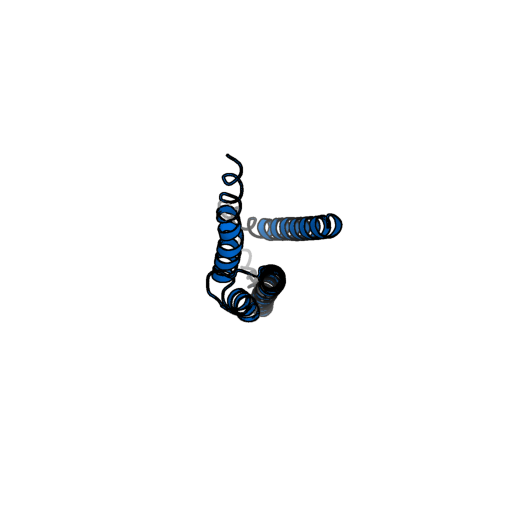1 88 ? -14.685 0.288 19.190 1.00 69.25 88 ASN A C 1
ATOM 705 O O . ASN A 1 88 ? -14.234 1.404 18.930 1.00 69.25 88 ASN A O 1
ATOM 709 N N . LEU A 1 89 ? -14.958 -0.607 18.241 1.00 72.12 89 LEU A N 1
ATOM 710 C CA . LEU A 1 89 ? -14.908 -0.320 16.807 1.00 72.12 89 LEU A CA 1
ATOM 711 C C . LEU A 1 89 ? -16.284 0.167 16.347 1.00 72.12 89 LEU A C 1
ATOM 713 O O . LEU A 1 89 ? -17.276 -0.532 16.529 1.00 72.12 89 LEU A O 1
ATOM 717 N N . ALA A 1 90 ? -16.331 1.333 15.698 1.00 67.81 90 ALA A N 1
ATOM 718 C CA . ALA A 1 90 ? -17.570 2.024 15.325 1.00 67.81 90 ALA A CA 1
ATOM 719 C C . ALA A 1 90 ? -18.538 1.210 14.435 1.00 67.81 90 ALA A C 1
ATOM 721 O O . ALA A 1 90 ? -19.714 1.545 14.368 1.00 67.81 90 ALA A O 1
ATOM 722 N N . LEU A 1 91 ? -18.064 0.153 13.760 1.00 73.69 91 LEU A N 1
ATOM 723 C CA . LEU A 1 91 ? -18.876 -0.675 12.856 1.00 73.69 91 LEU A CA 1
ATOM 724 C C . LEU A 1 91 ? -18.936 -2.172 13.226 1.00 73.69 91 LEU A C 1
ATOM 726 O O . LEU A 1 91 ? -19.447 -2.958 12.436 1.00 73.69 91 LEU A O 1
ATOM 730 N N . ASN A 1 92 ? -18.408 -2.610 14.379 1.00 81.25 92 ASN A N 1
ATOM 731 C CA . ASN A 1 92 ? -18.314 -4.046 14.732 1.00 81.25 92 ASN A CA 1
ATOM 732 C C . ASN A 1 92 ? -17.638 -4.925 13.640 1.00 81.25 92 ASN A C 1
ATOM 734 O O . ASN A 1 92 ? -17.824 -6.137 13.557 1.00 81.25 92 ASN A O 1
ATOM 738 N N . ILE A 1 93 ? -16.842 -4.303 12.766 1.00 83.88 93 ILE A N 1
ATOM 739 C CA . ILE A 1 93 ? -16.082 -4.977 11.713 1.00 83.88 93 ILE A CA 1
ATOM 740 C C . ILE A 1 93 ? -14.791 -5.513 12.332 1.00 83.88 93 ILE A C 1
ATOM 742 O O . ILE A 1 93 ? -14.092 -4.783 13.038 1.00 83.88 93 ILE A O 1
ATOM 746 N N . LYS A 1 94 ? -14.439 -6.777 12.049 1.00 86.62 94 LYS A N 1
ATOM 747 C CA . LYS A 1 94 ? -13.195 -7.374 12.562 1.00 86.62 94 LYS A CA 1
ATOM 748 C C . LYS A 1 94 ? -11.970 -6.558 12.102 1.00 86.62 94 LYS A C 1
ATOM 750 O O . LYS A 1 94 ? -11.917 -6.182 10.931 1.00 86.62 94 LYS A O 1
ATOM 755 N N . PRO A 1 95 ? -10.935 -6.382 12.949 1.00 84.38 95 PRO A N 1
ATOM 756 C CA . PRO A 1 95 ? -9.716 -5.633 12.614 1.00 84.38 95 PRO A CA 1
ATOM 757 C C . PRO A 1 95 ? -9.058 -6.048 11.293 1.00 84.38 95 PRO A C 1
ATOM 759 O O . PRO A 1 95 ? -8.511 -5.215 10.580 1.00 84.38 95 PRO A O 1
ATOM 762 N N . PHE A 1 96 ? -9.137 -7.337 10.952 1.00 86.50 96 PHE A N 1
ATOM 763 C CA . PHE A 1 96 ? -8.594 -7.883 9.709 1.00 86.50 96 PHE A CA 1
ATOM 764 C C . PHE A 1 96 ? -9.161 -7.194 8.457 1.00 86.50 96 PHE A C 1
ATOM 766 O O . PHE A 1 96 ? -8.404 -6.831 7.561 1.00 86.50 96 PHE A O 1
ATOM 773 N N . TRP A 1 97 ? -10.473 -6.944 8.419 1.00 87.19 97 TRP A N 1
ATOM 774 C CA . TRP A 1 97 ? -11.133 -6.330 7.263 1.00 87.19 97 TRP A CA 1
ATOM 775 C C . TRP A 1 97 ? -10.705 -4.880 7.042 1.00 87.19 97 TRP A C 1
ATOM 777 O O . TRP A 1 97 ? -10.576 -4.458 5.900 1.00 87.19 97 TRP A O 1
ATOM 787 N N . TRP A 1 98 ? -10.402 -4.139 8.109 1.00 84.56 98 TRP A N 1
ATOM 788 C CA . TRP A 1 98 ? -9.869 -2.780 7.991 1.00 84.56 98 TRP A CA 1
ATOM 789 C C . TRP A 1 98 ? -8.501 -2.750 7.301 1.00 84.56 98 TRP A C 1
ATOM 791 O O . TRP A 1 98 ? -8.246 -1.881 6.466 1.00 84.56 98 TRP A O 1
ATOM 801 N N . GLY A 1 99 ? -7.641 -3.730 7.595 1.00 85.00 99 GLY A N 1
ATOM 802 C CA . GLY A 1 99 ? -6.361 -3.886 6.905 1.00 85.00 99 GLY A CA 1
ATOM 803 C C . GLY A 1 99 ? -6.545 -4.212 5.422 1.00 85.00 99 GLY A C 1
ATOM 804 O O . GLY A 1 99 ? -5.934 -3.568 4.575 1.00 85.00 99 GLY A O 1
ATOM 805 N N . VAL A 1 100 ? -7.437 -5.155 5.102 1.00 88.06 100 VAL A N 1
ATOM 806 C CA . VAL A 1 100 ? -7.720 -5.566 3.714 1.00 88.06 100 VAL A CA 1
ATOM 807 C C . VAL A 1 100 ? -8.288 -4.412 2.882 1.00 88.06 100 VAL A C 1
ATOM 809 O O . VAL A 1 100 ? -7.811 -4.173 1.775 1.00 88.06 100 VAL A O 1
ATOM 812 N N . ILE A 1 101 ? -9.249 -3.658 3.426 1.00 87.25 101 ILE A N 1
ATOM 813 C CA . ILE A 1 101 ? -9.835 -2.488 2.751 1.00 87.25 101 ILE A CA 1
ATOM 814 C C . ILE A 1 101 ? -8.761 -1.434 2.462 1.00 87.25 101 ILE A C 1
ATOM 816 O O . ILE A 1 101 ? -8.748 -0.873 1.377 1.00 87.25 101 ILE A O 1
ATOM 820 N N . THR A 1 102 ? -7.821 -1.220 3.385 1.00 87.06 102 THR A N 1
ATOM 821 C CA . THR A 1 102 ? -6.714 -0.268 3.191 1.00 87.06 102 THR A CA 1
ATOM 822 C C . THR A 1 102 ? -5.779 -0.679 2.053 1.00 87.06 102 THR A C 1
ATOM 824 O O . THR A 1 102 ? -5.253 0.179 1.351 1.00 87.06 102 THR A O 1
ATOM 827 N N . VAL A 1 103 ? -5.544 -1.980 1.868 1.00 86.75 103 VAL A N 1
ATOM 828 C CA . VAL A 1 103 ? -4.672 -2.477 0.791 1.00 86.75 103 VAL A CA 1
ATOM 829 C C . VAL A 1 103 ? -5.359 -2.385 -0.570 1.00 86.75 103 VAL A C 1
ATOM 831 O O . VAL A 1 103 ? -4.705 -2.060 -1.557 1.00 86.75 103 VAL A O 1
ATOM 834 N N . LEU A 1 104 ? -6.664 -2.665 -0.619 1.00 87.44 104 LEU A N 1
ATOM 835 C CA . LEU A 1 104 ? -7.464 -2.570 -1.842 1.00 87.44 104 LEU A CA 1
ATOM 836 C C . LEU A 1 104 ? -7.725 -1.119 -2.254 1.00 87.44 104 LEU A C 1
ATOM 838 O O . LEU A 1 104 ? -7.705 -0.806 -3.439 1.00 87.44 104 LEU A O 1
ATOM 842 N N . GLU A 1 105 ? -7.980 -0.250 -1.280 1.00 88.88 105 GLU A N 1
ATOM 843 C CA . GLU A 1 105 ? -8.371 1.140 -1.494 1.00 88.88 105 GLU A CA 1
ATOM 844 C C . GLU A 1 105 ? -7.713 2.016 -0.401 1.00 88.88 105 GLU A C 1
ATOM 846 O O . GLU A 1 105 ? -8.273 2.240 0.681 1.00 88.88 105 GLU A O 1
ATOM 851 N N . PRO A 1 106 ? -6.463 2.469 -0.628 1.00 81.31 106 PRO A N 1
ATOM 852 C CA . PRO A 1 106 ? -5.710 3.262 0.344 1.00 81.31 106 PRO A CA 1
ATOM 853 C C . PRO A 1 106 ? -6.405 4.560 0.783 1.00 81.31 106 PRO A C 1
ATOM 855 O O . PRO A 1 106 ? -6.366 4.849 1.984 1.00 81.31 106 PRO A O 1
ATOM 858 N N . PRO A 1 107 ? -7.070 5.334 -0.104 1.00 84.50 107 PRO A N 1
ATOM 859 C CA . PRO A 1 107 ? -7.916 6.453 0.314 1.00 84.50 107 PRO A CA 1
ATOM 860 C C . PRO A 1 107 ? -8.987 6.058 1.340 1.00 84.50 107 PRO A C 1
ATOM 862 O O . PRO A 1 107 ? -9.126 6.731 2.367 1.00 84.50 107 PRO A O 1
ATOM 865 N N . VAL A 1 108 ? -9.702 4.948 1.127 1.00 84.25 108 VAL A N 1
ATOM 866 C CA . VAL A 1 108 ? -10.691 4.444 2.099 1.00 84.25 108 VAL A CA 1
ATOM 867 C C . VAL A 1 108 ? -10.017 4.010 3.401 1.00 84.25 108 VAL A C 1
ATOM 869 O O . VAL A 1 108 ? -10.537 4.289 4.483 1.00 84.25 108 VAL A O 1
ATOM 872 N N . GLY A 1 109 ? -8.843 3.381 3.332 1.00 82.31 109 GLY A N 1
ATOM 873 C CA . GLY A 1 109 ? -8.051 3.039 4.516 1.00 82.31 109 GLY A CA 1
ATOM 874 C C . GLY A 1 109 ? -7.641 4.261 5.345 1.00 82.31 109 GLY A C 1
ATOM 875 O O . GLY A 1 109 ? -7.700 4.237 6.577 1.00 82.31 109 GLY A O 1
ATOM 876 N N . LEU A 1 110 ? -7.302 5.372 4.690 1.00 83.75 110 LEU A N 1
ATOM 877 C CA . LEU A 1 110 ? -7.025 6.638 5.367 1.00 83.75 110 LEU A CA 1
ATOM 878 C C . LEU A 1 110 ? -8.286 7.203 6.040 1.00 83.75 110 LEU A C 1
ATOM 880 O O . LEU A 1 110 ? -8.224 7.657 7.185 1.00 83.75 110 LEU A O 1
ATOM 884 N N . LEU A 1 111 ? -9.435 7.126 5.363 1.00 85.50 111 LEU A N 1
ATOM 885 C CA . LEU A 1 111 ? -10.728 7.539 5.912 1.00 85.50 111 LEU A CA 1
ATOM 886 C C . LEU A 1 111 ? -11.110 6.698 7.141 1.00 85.50 111 LEU A C 1
ATOM 888 O O . LEU A 1 111 ? -11.573 7.228 8.150 1.00 85.50 111 LEU A O 1
ATOM 892 N N . ALA A 1 112 ? -10.859 5.391 7.078 1.00 81.06 112 ALA A N 1
ATOM 893 C CA . ALA A 1 112 ? -11.045 4.455 8.177 1.00 81.06 112 ALA A CA 1
ATOM 894 C C . ALA A 1 112 ? -10.170 4.800 9.386 1.00 81.06 112 ALA A C 1
ATOM 896 O O . ALA A 1 112 ? -10.661 4.867 10.515 1.00 81.06 112 ALA A O 1
ATOM 897 N N . TYR A 1 113 ? -8.880 5.049 9.148 1.00 81.00 113 TYR A N 1
ATOM 898 C CA . TYR A 1 113 ? -7.955 5.489 10.187 1.00 81.00 113 TYR A CA 1
ATOM 899 C C . TYR A 1 113 ? -8.434 6.789 10.837 1.00 81.00 113 TYR A C 1
ATOM 901 O O . TYR A 1 113 ? -8.477 6.895 12.066 1.00 81.00 113 TYR A O 1
ATOM 909 N N . TRP A 1 114 ? -8.854 7.753 10.016 1.00 84.50 114 TRP A N 1
ATOM 910 C CA . TRP A 1 114 ? -9.414 9.008 10.495 1.00 84.50 114 TRP A CA 1
ATOM 911 C C . TRP A 1 114 ? -10.651 8.767 11.368 1.00 84.50 114 TRP A C 1
ATOM 913 O O . TRP A 1 114 ? -10.712 9.292 12.476 1.00 84.50 114 TRP A O 1
ATOM 923 N N . LEU A 1 115 ? -11.577 7.900 10.946 1.00 81.81 115 LEU A N 1
ATOM 924 C CA . LEU A 1 115 ? -12.787 7.554 11.699 1.00 81.81 115 LEU A CA 1
ATOM 925 C C . LEU A 1 115 ? -12.469 6.922 13.067 1.00 81.81 115 LEU A C 1
ATOM 927 O O . LEU A 1 115 ? -13.046 7.316 14.084 1.00 81.81 115 LEU A O 1
ATOM 931 N N . ILE A 1 116 ? -11.523 5.975 13.110 1.00 76.56 116 ILE A N 1
ATOM 932 C CA . ILE A 1 116 ? -11.073 5.322 14.351 1.00 76.56 116 ILE A CA 1
ATOM 933 C C . ILE A 1 116 ? -10.466 6.356 15.309 1.00 76.56 116 ILE A C 1
ATOM 935 O O . ILE A 1 116 ? -10.767 6.350 16.507 1.00 76.56 116 ILE A O 1
ATOM 939 N N . HIS A 1 117 ? -9.640 7.268 14.792 1.00 77.75 117 HIS A N 1
ATOM 940 C CA . HIS A 1 117 ? -8.978 8.283 15.607 1.00 77.75 117 HIS A CA 1
ATOM 941 C C . HIS A 1 117 ? -9.953 9.361 16.101 1.00 77.75 117 HIS A C 1
ATOM 943 O O . HIS A 1 117 ? -9.932 9.725 17.278 1.00 77.75 117 HIS A O 1
ATOM 949 N N . TYR A 1 118 ? -10.857 9.831 15.239 1.00 74.81 118 TYR A N 1
ATOM 950 C CA . TYR A 1 118 ? -11.835 10.861 15.591 1.00 74.81 118 TYR A CA 1
ATOM 951 C C . TYR A 1 118 ? -12.878 10.344 16.589 1.00 74.81 118 TYR A C 1
ATOM 953 O O . TYR A 1 118 ? -13.305 11.079 17.482 1.00 74.81 118 TYR A O 1
ATOM 961 N N . SER A 1 119 ? -13.228 9.054 16.526 1.00 61.28 119 SER A N 1
ATOM 962 C CA . SER A 1 119 ? -14.133 8.433 17.500 1.00 61.28 119 SER A CA 1
ATOM 963 C C . SER A 1 119 ? -13.586 8.479 18.935 1.00 61.28 119 SER A C 1
ATOM 965 O O . SER A 1 119 ? -14.374 8.574 19.878 1.00 61.28 119 SER A O 1
ATOM 967 N N . LYS A 1 120 ? -12.257 8.463 19.136 1.00 58.91 120 LYS A N 1
ATOM 968 C CA . LYS A 1 120 ? -11.648 8.549 20.480 1.00 58.91 120 LYS A CA 1
ATOM 969 C C . LYS A 1 120 ? -11.867 9.902 21.161 1.00 58.91 120 LYS A C 1
ATOM 971 O O . LYS A 1 120 ? -11.865 9.955 22.392 1.00 58.91 120 LYS A O 1
ATOM 976 N N . LEU A 1 121 ? -12.083 10.979 20.402 1.00 54.47 121 LEU A N 1
ATOM 977 C CA . LEU A 1 121 ? -12.291 12.314 20.972 1.00 54.47 121 LEU A CA 1
ATOM 978 C C . LEU A 1 121 ? -13.628 12.426 21.719 1.00 54.47 121 LEU A C 1
ATOM 980 O O . LEU A 1 121 ? -13.704 13.138 22.718 1.00 54.47 121 LEU A O 1
ATOM 984 N N . LYS A 1 122 ? -14.662 11.673 21.318 1.00 51.16 122 LYS A N 1
ATOM 985 C CA . LYS A 1 122 ? -15.976 11.732 21.982 1.00 51.16 122 LYS A CA 1
ATOM 986 C C . LYS A 1 122 ? -16.016 11.035 23.346 1.00 51.16 122 LYS A C 1
ATOM 988 O O . LYS A 1 122 ? -16.738 11.480 24.233 1.00 51.16 122 LYS A O 1
ATOM 993 N N . THR A 1 123 ? -15.238 9.972 23.560 1.00 53.62 123 THR A N 1
ATOM 994 C CA . THR A 1 123 ? -15.364 9.152 24.783 1.00 53.62 123 THR A CA 1
ATOM 995 C C . THR A 1 123 ? -14.712 9.780 26.019 1.00 53.62 123 THR A C 1
ATOM 997 O O . THR A 1 123 ? -15.100 9.456 27.140 1.00 53.62 123 THR A O 1
ATOM 1000 N N . LYS A 1 124 ? -13.767 10.717 25.868 1.00 55.59 124 LYS A N 1
ATOM 1001 C CA . LYS A 1 124 ? -13.138 11.373 27.032 1.00 55.59 124 LYS A CA 1
ATOM 1002 C C . LYS A 1 124 ? -14.016 12.430 27.714 1.00 55.59 124 LYS A C 1
ATOM 1004 O O . LYS A 1 124 ? -13.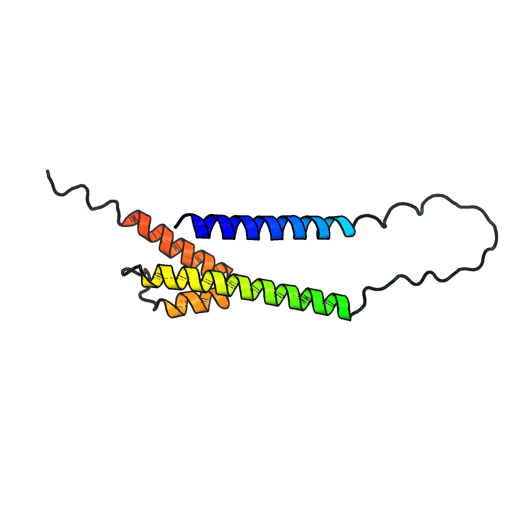694 12.819 28.830 1.00 55.59 124 LYS A O 1
ATOM 1009 N N . SER A 1 125 ? -15.119 12.863 27.099 1.00 53.19 125 SER A N 1
ATOM 1010 C CA . SER A 1 125 ? -15.913 13.993 27.606 1.00 53.19 125 SER A CA 1
ATOM 1011 C C . SER A 1 125 ? -16.935 13.641 28.697 1.00 53.19 125 SER A C 1
ATOM 1013 O O . SER A 1 125 ? -17.478 14.554 29.307 1.00 53.19 125 SER A O 1
ATOM 1015 N N . HIS A 1 126 ? -17.215 12.360 28.969 1.00 52.88 126 HIS A N 1
ATOM 1016 C CA . HIS A 1 126 ? -18.305 11.983 29.888 1.00 52.88 126 HIS A CA 1
ATOM 1017 C C . HIS A 1 126 ? -17.870 11.521 31.282 1.00 52.88 126 HIS A C 1
ATOM 1019 O O . HIS A 1 126 ? -18.726 11.281 32.124 1.00 52.88 126 HIS A O 1
ATOM 1025 N N . ARG A 1 127 ? -16.567 11.432 31.578 1.00 55.72 127 ARG A N 1
ATOM 1026 C CA . ARG A 1 127 ? -16.085 10.955 32.891 1.00 55.72 127 ARG A CA 1
ATOM 1027 C C . ARG A 1 127 ? -15.721 12.085 33.869 1.00 55.72 127 ARG A C 1
ATOM 1029 O O . ARG A 1 127 ? -14.850 11.903 34.710 1.00 55.72 127 ARG A O 1
ATOM 1036 N N . CYS A 1 128 ? -16.349 13.253 33.732 1.00 58.50 128 CYS A N 1
ATOM 1037 C CA . CYS A 1 128 ? -16.066 14.432 34.558 1.00 58.50 128 CYS A CA 1
ATOM 1038 C C . CYS A 1 128 ? -17.340 15.093 35.116 1.00 58.50 128 CYS A C 1
ATOM 1040 O O . CYS A 1 128 ? -17.388 16.313 35.225 1.00 58.50 128 CYS A O 1
ATOM 1042 N N . ASN A 1 129 ? -18.388 14.314 35.421 1.00 58.09 129 ASN A N 1
ATOM 1043 C CA . ASN A 1 129 ? -19.611 14.865 36.021 1.00 58.09 129 ASN A CA 1
ATOM 1044 C C . ASN A 1 129 ? -20.376 13.872 36.921 1.00 58.09 129 ASN A C 1
ATOM 1046 O O . ASN A 1 129 ? -21.589 13.757 36.810 1.00 58.09 129 ASN A O 1
ATOM 1050 N N . GLU A 1 130 ? -19.676 13.119 37.777 1.00 59.97 130 GLU A N 1
ATOM 1051 C CA . GLU A 1 130 ? -20.325 12.217 38.751 1.00 59.97 130 GLU A CA 1
ATOM 1052 C C . GLU A 1 130 ? -19.691 12.324 40.148 1.00 59.97 130 GLU A C 1
ATOM 1054 O O . GLU A 1 130 ? -19.531 11.328 40.831 1.00 59.97 130 GLU A O 1
ATOM 1059 N N . ASN A 1 131 ? -19.287 13.532 40.560 1.00 64.88 131 ASN A N 1
ATOM 1060 C CA . ASN A 1 131 ? -18.774 13.802 41.914 1.00 64.88 131 ASN A CA 1
ATOM 1061 C C . ASN A 1 131 ? -19.329 15.123 42.509 1.00 64.88 131 ASN A C 1
ATOM 1063 O O . ASN A 1 131 ? -18.640 15.744 43.314 1.00 64.88 131 ASN A O 1
ATOM 1067 N N . ASN A 1 132 ? -20.525 15.578 42.110 1.00 53.47 132 ASN A N 1
ATOM 1068 C CA . ASN A 1 132 ? -21.235 16.686 42.774 1.00 53.47 132 ASN A CA 1
ATOM 1069 C C . ASN A 1 132 ? -22.643 16.251 43.166 1.00 53.47 132 ASN A C 1
ATOM 1071 O O . ASN A 1 132 ? -23.354 15.759 42.261 1.00 53.47 132 ASN A O 1
#

Radius of gyration: 26.64 Å; chains: 1; bounding box: 47×40×91 Å

Sequence (132 aa):
MIKNTLITIAVAFALLAFFSQFSTRNVSSTNNQISQENTNATSPSTEKKDEPSLITSLIISWWWYISYYGFASVFGVFIYRDAKNNNNLALNIKPFWWGVITVLEPPVGLLAYWLIHYSKLKTKSHRCNENN

Secondary structure (DSSP, 8-state):
-HHHHHHHHHHHHHHHHHHHHHHGGGSSSSS--S----------------PPPHHHHHHHHHHHHHHHHHHHHHHHHHHHHHHHH-S--TT---HHHHHHHHHH-HHHHHHHHHHHHHHHHHHGGGSSSS--

Foldseek 3Di:
DVVVVVVVVVVVVVVVVVVVVVVVPPPDPPDDPPDDDDDDDDDPPPPPPPDPPPVNVVVVVVVVVCVLLVVLQVLLVVQLVLQVVDPDQPPPDHSNVLSVCSNVPVVVNVVSVVVSVVVVVVPVPPPPPDPD